Protein AF-A0A1H6QKU9-F1 (afdb_monomer_lite)

Sequence (161 aa):
MAYQPSNARPMSATHRQKQLHPQHQPAANQDTSDQTISHQRSPEVSFHLLPFLWQSIKALQWRRPSWSSLVITVLVLGVLASAQAVIYVTHLSRTHYIGLQKAQQQRDAYQVEWGQLLLEQSAWASPARVEQVAAQQLGMQVPQIKEIRMLPLEQAADPAP

InterPro domains:
  IPR011922 Cell division protein FtsL [MF_00910] (68-151)
  IPR011922 Cell division protein FtsL [PF04999] (69-150)
  IPR011922 Cell division protein FtsL [PTHR37479] (69-150)
  IPR011922 Cell division protein FtsL [TIGR02209] (69-148)

Radius of gyration: 56.82 Å; chains: 1; bounding box: 72×62×167 Å

pLDDT: mean 73.39, std 17.64, range [41.22, 98.31]

Structure (mmCIF, N/CA/C/O backbone):
data_AF-A0A1H6QKU9-F1
#
_entry.id   AF-A0A1H6QKU9-F1
#
loop_
_atom_site.group_PDB
_atom_site.id
_atom_site.type_symbol
_atom_site.label_atom_id
_atom_site.label_alt_id
_atom_site.label_comp_id
_atom_site.label_asym_id
_atom_site.label_entity_id
_atom_site.label_seq_id
_atom_site.pdbx_PDB_ins_code
_atom_site.Cartn_x
_atom_site.Cartn_y
_atom_site.Cartn_z
_atom_site.occupancy
_atom_site.B_iso_or_equiv
_atom_site.auth_seq_id
_atom_site.auth_comp_id
_atom_site.auth_asym_id
_atom_site.auth_atom_id
_atom_site.pdbx_PDB_model_num
ATOM 1 N N . MET A 1 1 ? -17.377 31.603 -24.927 1.00 51.97 1 MET A N 1
ATOM 2 C CA . MET A 1 1 ? -15.901 31.636 -25.006 1.00 51.97 1 MET A CA 1
ATOM 3 C C . MET A 1 1 ? -15.497 30.696 -26.124 1.00 51.97 1 MET A C 1
ATOM 5 O O . MET A 1 1 ? -15.733 29.502 -26.016 1.00 51.97 1 MET A O 1
ATOM 9 N N . ALA A 1 2 ? -15.091 31.273 -27.254 1.00 49.72 2 ALA A N 1
ATOM 10 C CA . ALA A 1 2 ? -14.966 30.591 -28.534 1.00 49.72 2 ALA A CA 1
ATOM 11 C C . ALA A 1 2 ? -13.570 29.980 -28.712 1.00 49.72 2 ALA A C 1
ATOM 13 O O . ALA A 1 2 ? -12.557 30.603 -28.409 1.00 49.72 2 ALA A O 1
ATOM 14 N N . TYR A 1 3 ? -13.565 28.749 -29.209 1.00 49.91 3 TYR A N 1
ATOM 15 C CA . TYR A 1 3 ? -12.410 27.976 -29.639 1.00 49.91 3 TYR A CA 1
ATOM 16 C C . TYR A 1 3 ? -11.932 28.515 -30.999 1.00 49.91 3 TYR A C 1
ATOM 18 O O . TYR A 1 3 ? -12.716 28.553 -31.945 1.00 49.91 3 TYR A O 1
ATOM 26 N N . GLN A 1 4 ? -10.671 28.944 -31.103 1.00 64.62 4 GLN A N 1
ATOM 27 C CA . GLN A 1 4 ? -10.070 29.453 -32.341 1.00 64.62 4 GLN A CA 1
ATOM 28 C C . GLN A 1 4 ? -8.952 28.499 -32.801 1.00 64.62 4 GLN A C 1
ATOM 30 O O . GLN A 1 4 ? -7.882 28.491 -32.195 1.00 64.62 4 GLN A O 1
ATOM 35 N N . PRO A 1 5 ? -9.147 27.701 -33.864 1.00 54.09 5 PRO A N 1
ATOM 36 C CA . PRO A 1 5 ? -8.049 27.016 -34.535 1.00 54.09 5 PRO A CA 1
ATOM 37 C C . PRO A 1 5 ? -7.490 27.912 -35.653 1.00 54.09 5 PRO A C 1
ATOM 39 O O . PRO A 1 5 ? -8.174 28.202 -36.635 1.00 54.09 5 PRO A O 1
ATOM 42 N N . SER A 1 6 ? -6.248 28.380 -35.505 1.00 56.84 6 SER A N 1
ATOM 43 C CA . SER A 1 6 ? -5.533 29.122 -36.554 1.00 56.84 6 SER A CA 1
ATOM 44 C C . SER A 1 6 ? -4.784 28.142 -37.455 1.00 56.84 6 SER A C 1
ATOM 46 O O . SER A 1 6 ? -3.608 27.838 -37.260 1.00 56.84 6 SER A O 1
ATOM 48 N N . ASN A 1 7 ? -5.514 27.613 -38.434 1.00 51.19 7 ASN A N 1
ATOM 49 C CA . ASN A 1 7 ? -5.011 26.702 -39.453 1.00 51.19 7 ASN A CA 1
ATOM 50 C C . ASN A 1 7 ? -4.758 27.514 -40.731 1.00 51.19 7 ASN A C 1
ATOM 52 O O . ASN A 1 7 ? -5.629 27.595 -41.596 1.00 51.19 7 ASN A O 1
ATOM 56 N N . ALA A 1 8 ? -3.588 28.138 -40.865 1.00 52.75 8 ALA A N 1
ATOM 57 C CA . ALA A 1 8 ? -3.204 28.797 -42.113 1.00 52.75 8 ALA A CA 1
ATOM 58 C C . ALA A 1 8 ? -2.544 27.783 -43.066 1.00 52.75 8 ALA A C 1
ATOM 60 O O . ALA A 1 8 ? -1.466 27.253 -42.801 1.00 52.75 8 ALA A O 1
ATOM 61 N N . ARG A 1 9 ? -3.243 27.491 -44.168 1.00 53.28 9 ARG A N 1
ATOM 62 C CA . ARG A 1 9 ? -2.795 26.684 -45.317 1.00 53.28 9 ARG A CA 1
ATOM 63 C C . ARG A 1 9 ? -1.969 27.528 -46.319 1.00 53.28 9 ARG A C 1
ATOM 65 O O . ARG A 1 9 ? -2.009 28.753 -46.247 1.00 53.28 9 ARG A O 1
ATOM 72 N N . PRO A 1 10 ? -1.230 26.882 -47.246 1.00 51.50 10 PRO A N 1
ATOM 73 C CA . PRO A 1 10 ? -0.086 27.453 -47.963 1.00 51.50 10 PRO A CA 1
ATOM 74 C C . PRO A 1 10 ? -0.475 28.288 -49.192 1.00 51.50 10 PRO A C 1
ATOM 76 O O . PRO A 1 10 ? -1.443 27.978 -49.884 1.00 51.50 10 PRO A O 1
ATOM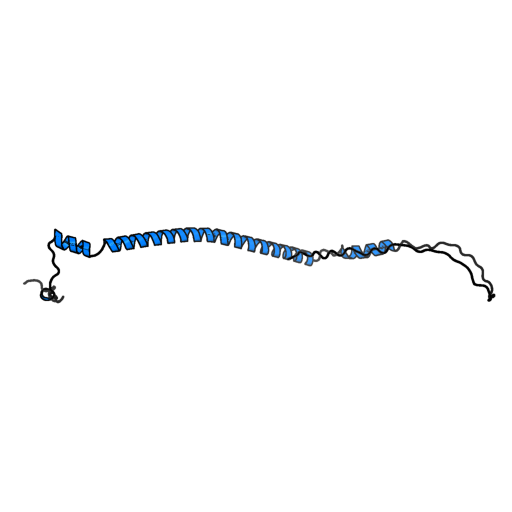 79 N N . MET A 1 11 ? 0.334 29.301 -49.516 1.00 46.81 11 MET A N 1
ATOM 80 C CA . MET A 1 11 ? 0.226 30.031 -50.782 1.00 46.81 11 MET A CA 1
ATOM 81 C C . MET A 1 11 ? 0.996 29.303 -51.884 1.00 46.81 11 MET A C 1
ATOM 83 O O . MET A 1 11 ? 2.221 29.353 -51.969 1.00 46.81 11 MET A O 1
ATOM 87 N N . SER A 1 12 ? 0.241 28.624 -52.740 1.00 54.06 12 SER A N 1
ATOM 88 C CA . SER A 1 12 ? 0.670 28.153 -54.052 1.00 54.06 12 SER A CA 1
ATOM 89 C C . SER A 1 12 ? 0.544 29.309 -55.048 1.00 54.06 12 SER A C 1
ATOM 91 O O . SER A 1 12 ? -0.566 29.699 -55.398 1.00 54.06 12 SER A O 1
ATOM 93 N N . ALA A 1 13 ? 1.664 29.860 -55.516 1.00 57.88 13 ALA A N 1
ATOM 94 C CA . ALA A 1 13 ? 1.689 30.751 -56.673 1.00 57.88 13 ALA A CA 1
ATOM 95 C C . ALA A 1 13 ? 2.240 29.973 -57.871 1.00 57.88 13 ALA A C 1
ATOM 97 O O . ALA A 1 13 ? 3.444 29.802 -58.051 1.00 57.88 13 ALA A O 1
ATOM 98 N N . THR A 1 14 ? 1.313 29.453 -58.665 1.00 59.72 14 THR A N 1
ATOM 99 C CA . THR A 1 14 ? 1.560 28.829 -59.958 1.00 59.72 14 THR A CA 1
ATOM 100 C C . THR A 1 14 ? 1.395 29.882 -61.055 1.00 59.72 14 THR A C 1
ATOM 102 O O . THR A 1 14 ? 0.435 30.644 -61.059 1.00 59.72 14 THR A O 1
ATOM 105 N N . HIS A 1 15 ? 2.270 29.782 -62.054 1.00 44.25 15 HIS A N 1
ATOM 106 C CA . HIS A 1 15 ? 1.993 30.011 -63.473 1.00 44.25 15 HIS A CA 1
ATOM 107 C C . HIS A 1 15 ? 2.274 31.381 -64.115 1.00 44.25 15 HIS A C 1
ATOM 109 O O . HIS A 1 15 ? 1.656 32.397 -63.824 1.00 44.25 15 HIS A O 1
ATOM 115 N N . ARG A 1 16 ? 3.005 31.248 -65.233 1.00 48.09 16 ARG A N 1
ATOM 116 C CA . ARG A 1 16 ? 2.733 31.857 -66.550 1.00 48.09 16 ARG A CA 1
ATOM 117 C C . ARG A 1 16 ? 3.612 33.036 -66.960 1.00 48.09 16 ARG A C 1
ATOM 119 O O . ARG A 1 16 ? 3.169 34.152 -67.184 1.00 48.09 16 ARG A O 1
ATOM 126 N N . GLN A 1 17 ? 4.847 32.661 -67.268 1.00 48.53 17 GLN A N 1
ATOM 127 C CA . GLN A 1 17 ? 5.502 32.969 -68.538 1.00 48.53 17 GLN A CA 1
ATOM 128 C C . GLN A 1 17 ? 4.480 33.186 -69.679 1.00 48.53 17 GLN A C 1
ATOM 130 O O . GLN A 1 17 ? 3.752 32.266 -70.063 1.00 48.53 17 GLN A O 1
ATOM 135 N N . LYS A 1 18 ? 4.432 34.403 -70.225 1.00 55.38 18 LYS A N 1
ATOM 136 C CA . LYS A 1 18 ? 3.841 34.687 -71.532 1.00 55.38 18 LYS A CA 1
ATOM 137 C C . LYS A 1 18 ? 4.900 35.419 -72.347 1.00 55.38 18 LYS A C 1
ATOM 139 O O . LYS A 1 18 ? 5.214 36.577 -72.110 1.00 55.38 18 LYS A O 1
ATOM 144 N N . GLN A 1 19 ? 5.506 34.642 -73.231 1.00 55.84 19 GLN A N 1
ATOM 145 C CA . GLN A 1 19 ? 6.340 35.081 -74.337 1.00 55.84 19 GLN A CA 1
ATOM 146 C C . GLN A 1 19 ? 5.577 36.094 -75.204 1.00 55.84 19 GLN A C 1
ATOM 148 O O . GLN A 1 19 ? 4.361 35.956 -75.327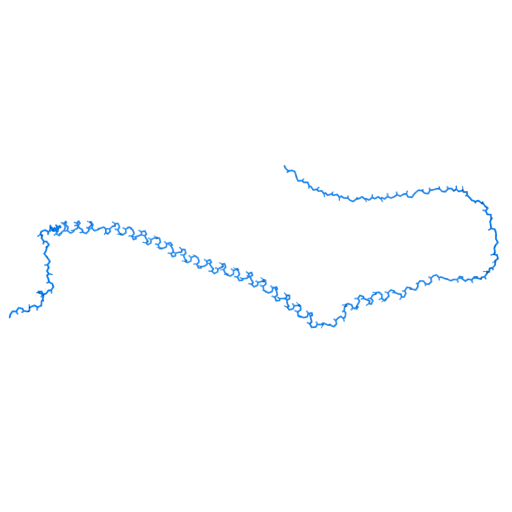 1.00 55.84 19 GLN A O 1
ATOM 153 N N . LEU A 1 20 ? 6.297 37.034 -75.830 1.00 48.28 20 LEU A N 1
ATOM 154 C CA . LEU A 1 20 ?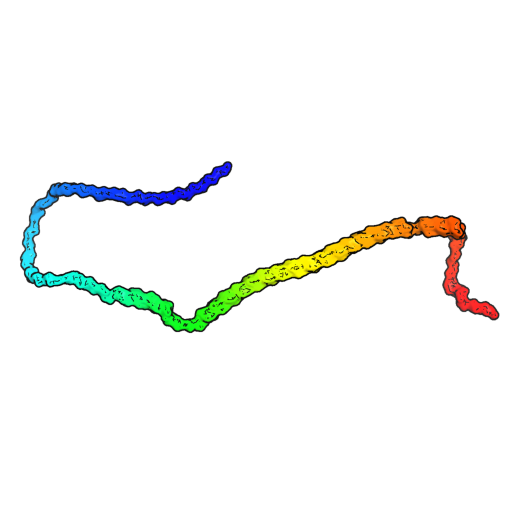 6.251 37.345 -77.273 1.00 48.28 20 LEU A CA 1
ATOM 155 C C . LEU A 1 20 ? 7.267 38.474 -77.586 1.00 48.28 20 LEU A C 1
ATOM 157 O O . LEU A 1 20 ? 7.123 39.602 -77.135 1.00 48.28 20 LEU A O 1
ATOM 161 N N . HIS A 1 21 ? 8.320 38.099 -78.321 1.00 44.84 21 HIS A N 1
ATOM 162 C CA . HIS A 1 21 ? 9.319 38.925 -79.037 1.00 44.84 21 HIS A CA 1
ATOM 163 C C . HIS A 1 21 ? 8.668 39.717 -80.218 1.00 44.84 21 HIS A C 1
ATOM 165 O O . HIS A 1 21 ? 7.474 39.479 -80.421 1.00 44.84 21 HIS A O 1
ATOM 171 N N . PRO A 1 22 ? 9.357 40.530 -81.083 1.00 52.50 22 PRO A N 1
ATOM 172 C CA . PRO A 1 22 ? 10.812 40.756 -81.294 1.00 52.50 22 PRO A CA 1
ATOM 173 C C . PRO A 1 22 ? 11.245 42.222 -81.660 1.00 52.50 22 PRO A C 1
ATOM 175 O O . PRO A 1 22 ? 10.432 43.136 -81.703 1.00 52.50 22 PRO A O 1
ATOM 178 N N . GLN A 1 23 ? 12.527 42.368 -82.047 1.00 42.62 23 GLN A N 1
ATOM 179 C CA . GLN A 1 23 ? 13.131 43.362 -82.968 1.00 42.62 23 GLN A CA 1
ATOM 180 C C . GLN A 1 23 ? 13.622 44.715 -82.416 1.00 42.62 23 GLN A C 1
ATOM 182 O O . GLN A 1 23 ? 12.869 45.678 -82.387 1.00 42.62 23 GLN A O 1
ATOM 187 N N . HIS A 1 24 ? 14.938 44.824 -82.173 1.00 47.09 24 HIS A N 1
ATOM 188 C CA . HIS A 1 24 ? 15.810 45.834 -82.809 1.00 47.09 24 HIS A CA 1
ATOM 189 C C . HIS A 1 24 ? 17.278 45.656 -82.391 1.00 47.09 24 HIS A C 1
ATOM 191 O O . HIS A 1 24 ? 17.675 46.063 -81.304 1.00 47.09 24 HIS A O 1
ATOM 197 N N . GLN A 1 25 ? 18.099 45.103 -83.288 1.00 59.78 25 GLN A N 1
ATOM 198 C CA . GLN A 1 25 ? 19.530 45.418 -83.327 1.00 59.78 25 GLN A CA 1
ATOM 199 C C . GLN A 1 25 ? 20.120 45.111 -84.705 1.00 59.78 25 GLN A C 1
ATOM 201 O O . GLN A 1 25 ? 20.082 43.965 -85.154 1.00 59.78 25 GLN A O 1
ATOM 206 N N . PRO A 1 26 ? 20.667 46.134 -85.378 1.00 51.91 26 PRO A N 1
ATOM 207 C CA . PRO A 1 26 ? 21.793 45.914 -86.274 1.00 51.91 26 PRO A CA 1
ATOM 208 C C . PRO A 1 26 ? 22.923 46.941 -86.069 1.00 51.91 26 PRO A C 1
ATOM 210 O O . PRO A 1 26 ? 22.713 48.015 -85.512 1.00 51.91 26 PRO A O 1
ATOM 213 N N . ALA A 1 27 ? 24.084 46.588 -86.628 1.00 44.25 27 ALA A N 1
ATOM 214 C CA . ALA A 1 27 ? 25.366 47.303 -86.709 1.00 44.25 27 ALA A CA 1
ATOM 215 C C . ALA A 1 27 ? 26.338 47.025 -85.539 1.00 44.25 27 ALA A C 1
ATOM 217 O O . ALA A 1 27 ? 25.991 47.204 -84.381 1.00 44.25 27 ALA A O 1
ATOM 218 N N . ALA A 1 28 ? 27.559 46.533 -85.780 1.00 47.12 28 ALA A N 1
ATOM 219 C CA . ALA A 1 28 ? 28.560 47.286 -86.546 1.00 47.12 28 ALA A CA 1
ATOM 220 C C . ALA A 1 28 ? 30.014 46.944 -86.189 1.00 47.12 28 ALA A C 1
ATOM 222 O O . ALA A 1 28 ? 30.773 47.890 -86.036 1.00 47.12 28 ALA A O 1
ATOM 223 N N . ASN A 1 29 ? 30.442 45.679 -86.040 1.00 59.81 29 ASN A N 1
ATOM 224 C CA . ASN A 1 29 ? 31.856 45.396 -85.733 1.00 59.81 29 ASN A CA 1
ATOM 225 C C . ASN A 1 29 ? 32.289 44.019 -86.252 1.00 59.81 29 ASN A C 1
ATOM 227 O O . ASN A 1 29 ? 32.164 43.006 -85.565 1.00 59.81 29 ASN A O 1
ATOM 231 N N . GLN A 1 30 ? 32.775 44.000 -87.488 1.00 54.41 30 GLN A N 1
ATOM 232 C CA . GLN A 1 30 ? 33.503 42.882 -88.072 1.00 54.41 30 GLN A CA 1
ATOM 233 C C . GLN A 1 30 ? 34.938 42.814 -87.521 1.00 54.41 30 GLN A C 1
ATOM 235 O O . GLN A 1 30 ? 35.507 43.828 -87.127 1.00 54.41 30 GLN A O 1
ATOM 240 N N . ASP A 1 31 ? 35.512 41.624 -87.686 1.00 41.22 31 ASP A N 1
ATOM 241 C CA . ASP A 1 31 ? 36.933 41.349 -87.916 1.00 41.22 31 ASP A CA 1
ATOM 242 C C . ASP A 1 31 ? 37.803 40.964 -86.707 1.00 41.22 31 ASP A C 1
ATOM 244 O O . ASP A 1 31 ? 38.284 41.788 -85.933 1.00 41.22 31 ASP A O 1
ATOM 248 N N . THR A 1 32 ? 38.041 39.659 -86.571 1.00 61.50 32 THR A N 1
ATOM 249 C CA . THR A 1 32 ? 39.397 39.101 -86.447 1.00 61.50 32 THR A CA 1
ATOM 250 C C . THR A 1 32 ? 39.326 37.592 -86.675 1.00 61.50 32 THR A C 1
ATOM 252 O O . THR A 1 32 ? 38.949 36.814 -85.805 1.00 61.50 32 THR A O 1
ATOM 255 N N . SER A 1 33 ? 39.612 37.235 -87.922 1.00 54.28 33 SER A N 1
ATOM 256 C CA . SER A 1 33 ? 40.487 36.140 -88.348 1.00 54.28 33 SER A CA 1
ATOM 257 C C . SER A 1 33 ? 40.444 34.803 -87.597 1.00 54.28 33 SER A C 1
ATOM 259 O O . SER A 1 33 ? 40.925 34.671 -86.477 1.00 54.28 33 SER A O 1
ATOM 261 N N . ASP A 1 34 ? 39.986 33.790 -88.336 1.00 44.69 34 ASP A N 1
ATOM 262 C CA . ASP A 1 34 ? 40.636 32.487 -88.505 1.00 44.69 34 ASP A CA 1
ATOM 263 C C . ASP A 1 34 ? 41.323 31.848 -87.289 1.00 44.69 34 ASP A C 1
ATOM 265 O O . ASP A 1 34 ? 42.475 32.138 -86.974 1.00 44.69 34 ASP A O 1
ATOM 269 N N . GLN A 1 35 ? 40.697 30.791 -86.766 1.00 57.72 35 GLN A N 1
ATOM 270 C CA . GLN A 1 35 ? 41.306 29.463 -86.888 1.00 57.72 35 GLN A CA 1
ATOM 271 C C . GLN A 1 35 ? 40.285 28.348 -86.634 1.00 57.72 35 GLN A C 1
ATOM 273 O O . GLN A 1 35 ? 39.861 28.059 -85.518 1.00 57.72 35 GLN A O 1
ATOM 278 N N . 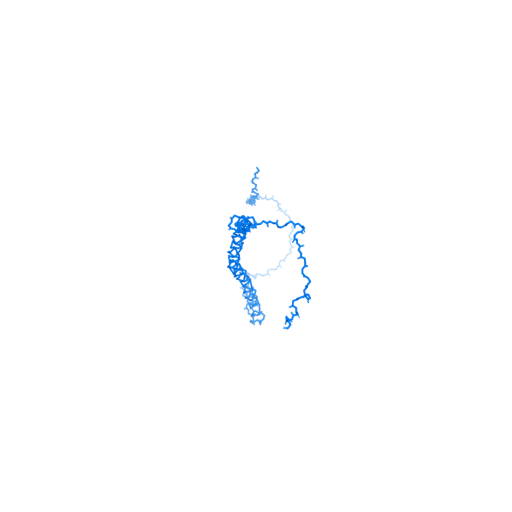THR A 1 36 ? 39.933 27.689 -87.736 1.00 55.12 36 THR A N 1
ATOM 279 C CA . THR A 1 36 ? 39.682 26.246 -87.839 1.00 55.12 36 THR A CA 1
ATOM 280 C C . THR A 1 36 ? 40.512 25.459 -86.812 1.00 55.12 36 THR A C 1
ATOM 282 O O . THR A 1 36 ? 41.716 25.668 -86.714 1.00 55.12 36 THR A O 1
ATOM 285 N N . ILE A 1 37 ? 39.947 24.531 -86.041 1.00 53.66 37 ILE A N 1
ATOM 286 C CA . ILE A 1 37 ? 39.777 23.134 -86.458 1.00 53.66 37 ILE A CA 1
ATOM 287 C C . ILE A 1 37 ? 38.699 22.476 -85.586 1.00 53.66 37 ILE A C 1
ATOM 289 O O . ILE A 1 37 ? 38.709 22.529 -84.359 1.00 53.66 37 ILE A O 1
ATOM 293 N N . SER A 1 38 ? 37.786 21.808 -86.279 1.00 57.03 38 SER A N 1
ATOM 294 C CA . SER A 1 38 ? 36.839 20.817 -85.788 1.00 57.03 38 SER A CA 1
ATOM 295 C C . SER A 1 38 ? 37.414 19.860 -84.736 1.00 57.03 38 SER A C 1
ATOM 297 O O . SER A 1 38 ? 38.302 19.066 -85.043 1.00 57.03 38 SER A O 1
ATOM 299 N N . HIS A 1 39 ? 36.789 19.801 -83.561 1.00 51.91 39 HIS A N 1
ATOM 300 C CA . HIS A 1 39 ? 36.670 18.536 -82.842 1.00 51.91 39 HIS A CA 1
ATOM 301 C C . HIS A 1 39 ? 35.315 18.425 -82.141 1.00 51.91 39 HIS A C 1
ATOM 303 O O . HIS A 1 39 ? 35.121 18.728 -80.970 1.00 51.91 39 HIS A O 1
ATOM 309 N N . GLN A 1 40 ? 34.367 17.932 -82.928 1.00 55.84 40 GLN A N 1
ATOM 310 C CA . GLN A 1 40 ? 33.286 17.076 -82.477 1.00 55.84 40 GLN A CA 1
ATOM 311 C C . GLN A 1 40 ? 33.844 15.991 -81.531 1.00 55.84 40 GLN A C 1
ATOM 313 O O . GLN A 1 40 ? 34.516 15.065 -81.991 1.00 55.84 40 GLN A O 1
ATOM 318 N N . ARG A 1 41 ? 33.556 16.066 -80.228 1.00 49.47 41 ARG A N 1
ATOM 319 C CA . ARG A 1 41 ? 33.143 14.896 -79.436 1.00 49.47 41 ARG A CA 1
ATOM 320 C C . ARG A 1 41 ? 32.493 15.305 -78.118 1.00 49.47 41 ARG A C 1
ATOM 322 O O . ARG A 1 41 ? 32.823 16.315 -77.517 1.00 49.47 41 ARG A O 1
ATOM 329 N N . SER A 1 42 ? 31.524 14.475 -77.779 1.00 55.84 42 SER A N 1
ATOM 330 C CA . SER A 1 42 ? 30.596 14.427 -76.660 1.00 55.84 42 SER A CA 1
ATOM 331 C C . SER A 1 42 ? 31.054 15.011 -75.314 1.00 55.84 42 SER A C 1
ATOM 333 O O . SER A 1 42 ? 32.218 14.887 -74.936 1.00 55.84 42 SER A O 1
ATOM 335 N N . PRO A 1 43 ? 30.104 15.529 -74.508 1.00 51.06 43 PRO A N 1
ATOM 336 C CA . PRO A 1 43 ? 30.283 15.638 -73.071 1.00 51.06 43 PRO A CA 1
ATOM 337 C C . PRO A 1 43 ? 30.297 14.221 -72.484 1.00 51.06 43 PRO A C 1
ATOM 339 O O . PRO A 1 43 ? 29.259 13.662 -72.135 1.00 51.06 43 PRO A O 1
ATOM 342 N N . GLU A 1 44 ? 31.480 13.621 -72.387 1.00 58.78 44 GLU A N 1
ATOM 343 C CA . GLU A 1 44 ? 31.714 12.457 -71.533 1.00 58.78 44 GLU A CA 1
ATOM 344 C C . GLU A 1 44 ? 31.639 12.948 -70.081 1.00 58.78 44 GLU A C 1
ATOM 346 O O . GLU A 1 44 ? 32.646 13.191 -69.414 1.00 58.78 44 GLU A O 1
ATOM 351 N N . VAL A 1 45 ? 30.422 13.183 -69.587 1.00 63.41 45 VAL A N 1
ATOM 352 C CA . VAL A 1 45 ? 30.209 13.363 -68.154 1.00 63.41 45 VAL A CA 1
ATOM 353 C C . VAL A 1 45 ? 30.471 11.995 -67.547 1.00 63.41 45 VAL A C 1
ATOM 355 O O . VAL A 1 45 ? 29.601 11.126 -67.544 1.00 63.41 45 VAL A O 1
ATOM 358 N N . SER A 1 46 ? 31.709 11.780 -67.110 1.00 61.88 46 SER A N 1
ATOM 359 C CA . SER A 1 46 ? 32.166 10.554 -66.472 1.00 61.88 46 SER A CA 1
ATOM 360 C C . SER A 1 46 ? 31.309 10.269 -65.239 1.00 61.88 46 SER A C 1
ATOM 362 O O . SER A 1 46 ? 31.625 10.672 -64.119 1.00 61.88 46 SER A O 1
ATOM 364 N N . PHE A 1 47 ? 30.230 9.510 -65.436 1.00 58.66 47 PHE A N 1
ATOM 365 C CA . PHE A 1 47 ? 29.330 8.958 -64.417 1.00 58.66 47 PHE A CA 1
ATOM 366 C C . PHE A 1 47 ? 30.023 7.843 -63.601 1.00 58.66 47 PHE A C 1
ATOM 368 O O . PHE A 1 47 ? 29.398 6.911 -63.111 1.00 58.66 47 PHE A O 1
ATOM 375 N N . HIS A 1 48 ? 31.346 7.940 -63.450 1.00 60.66 48 HIS A N 1
ATOM 376 C CA . HIS A 1 48 ? 32.202 7.075 -62.644 1.00 60.66 48 HIS A CA 1
ATOM 377 C C . HIS A 1 48 ? 32.456 7.641 -61.241 1.00 60.66 48 HIS A C 1
ATOM 379 O O . HIS A 1 48 ? 33.123 6.994 -60.439 1.00 60.66 48 HIS A O 1
ATOM 385 N N . LEU A 1 49 ? 31.908 8.818 -60.914 1.00 58.03 49 LEU A N 1
ATOM 386 C CA . LEU A 1 49 ? 32.052 9.431 -59.587 1.00 58.03 49 LEU A CA 1
ATOM 387 C C . LEU A 1 49 ? 30.925 9.063 -58.602 1.00 58.03 49 LEU A C 1
ATOM 389 O O . LEU A 1 49 ? 31.051 9.316 -57.405 1.00 58.03 49 LEU A O 1
ATOM 393 N N . LEU A 1 50 ? 29.855 8.396 -59.052 1.00 65.31 50 LEU A N 1
ATOM 394 C CA . LEU A 1 50 ? 28.786 7.930 -58.159 1.00 65.31 50 LEU A CA 1
ATOM 395 C C . LEU A 1 50 ? 29.159 6.790 -57.180 1.00 65.31 50 LEU A C 1
ATOM 397 O O . LEU A 1 50 ? 28.612 6.795 -56.074 1.00 65.31 50 LEU A O 1
ATOM 401 N N . PRO A 1 51 ? 30.081 5.841 -57.457 1.00 60.69 51 PRO A N 1
ATOM 402 C CA . PRO A 1 51 ? 30.407 4.801 -56.481 1.00 60.69 51 PRO A CA 1
ATOM 403 C C . PRO A 1 51 ? 31.248 5.312 -55.301 1.00 60.69 51 PRO A C 1
ATOM 405 O O . PRO A 1 51 ? 31.366 4.603 -54.302 1.00 60.69 51 PRO A O 1
ATOM 408 N N . PHE A 1 52 ? 31.826 6.518 -55.373 1.00 61.44 52 PHE A N 1
ATOM 409 C CA . PHE A 1 52 ? 32.635 7.080 -54.286 1.00 61.44 52 PHE A CA 1
ATOM 410 C C . PHE A 1 52 ? 31.769 7.720 -53.189 1.00 61.44 52 PHE A C 1
ATOM 412 O O . PHE A 1 52 ? 32.034 7.536 -52.003 1.00 61.44 52 PHE A O 1
ATOM 419 N N . LEU A 1 53 ? 30.656 8.363 -53.559 1.00 62.69 53 LEU A N 1
ATOM 420 C CA . LEU A 1 53 ? 29.716 8.940 -52.588 1.00 62.69 53 LEU A CA 1
ATOM 421 C C . LEU A 1 53 ? 28.998 7.867 -51.750 1.00 62.69 53 LEU A C 1
ATOM 423 O O . LEU A 1 53 ? 28.717 8.088 -50.573 1.00 62.69 53 LEU A O 1
ATOM 427 N N . TRP A 1 54 ? 28.783 6.668 -52.306 1.00 63.34 54 TRP A N 1
ATOM 428 C CA . TRP A 1 54 ? 28.245 5.531 -51.548 1.00 63.34 54 TRP A CA 1
ATOM 429 C C . TRP A 1 54 ? 29.255 4.955 -50.542 1.00 63.34 54 TRP A C 1
ATOM 431 O O . TRP A 1 54 ? 28.873 4.372 -49.525 1.00 63.34 54 TRP A O 1
ATOM 441 N N . GLN A 1 55 ? 30.559 5.108 -50.795 1.00 63.78 55 GLN A N 1
ATOM 442 C CA . GLN A 1 55 ? 31.597 4.588 -49.901 1.00 63.78 55 GLN A CA 1
ATOM 443 C C . GLN A 1 55 ? 31.737 5.407 -48.612 1.00 63.78 55 GLN A C 1
ATOM 445 O O . GLN A 1 55 ? 31.974 4.813 -47.559 1.00 63.78 55 GLN A O 1
ATOM 450 N N . SER A 1 56 ? 31.462 6.713 -48.641 1.00 58.81 56 SER A N 1
ATOM 451 C CA . SER A 1 56 ? 31.445 7.556 -47.434 1.00 58.81 56 SER A CA 1
ATOM 452 C C . SER A 1 56 ? 30.323 7.189 -46.453 1.00 58.81 56 SER A C 1
ATOM 454 O O . SER A 1 56 ? 30.503 7.307 -45.245 1.00 58.81 56 SER A O 1
ATOM 456 N N . ILE A 1 57 ? 29.189 6.670 -46.941 1.00 64.56 57 ILE A N 1
ATOM 457 C CA . ILE A 1 57 ? 28.077 6.215 -46.083 1.00 64.56 57 ILE A CA 1
ATOM 458 C C . ILE A 1 57 ? 28.431 4.878 -45.411 1.00 64.56 57 ILE A C 1
ATOM 460 O O . ILE A 1 57 ? 28.132 4.658 -44.237 1.00 64.56 57 ILE A O 1
ATOM 464 N N . LYS A 1 58 ? 29.161 4.001 -46.114 1.00 57.91 58 LYS A N 1
ATOM 465 C CA . LYS A 1 58 ? 29.616 2.715 -45.560 1.00 57.91 58 LYS A CA 1
ATOM 466 C C . LYS A 1 58 ? 30.749 2.863 -44.537 1.00 57.91 58 LYS A C 1
ATOM 468 O O . LYS A 1 58 ? 30.909 1.981 -43.695 1.00 57.91 58 LYS A O 1
ATOM 473 N N . ALA A 1 59 ? 31.495 3.968 -44.551 1.00 56.34 59 ALA A N 1
ATOM 474 C CA . ALA A 1 59 ? 32.528 4.247 -43.549 1.00 56.34 59 ALA A CA 1
ATOM 475 C C . ALA A 1 59 ? 31.956 4.438 -42.129 1.00 56.34 59 ALA A C 1
ATOM 477 O O . ALA A 1 59 ? 32.675 4.262 -41.148 1.00 56.34 59 ALA A O 1
ATOM 478 N N . LEU A 1 60 ? 30.652 4.711 -42.000 1.00 63.69 60 LEU A N 1
ATOM 479 C CA . LEU A 1 60 ? 29.974 4.737 -40.704 1.00 63.69 60 LEU A CA 1
ATOM 480 C C . LEU A 1 60 ? 29.463 3.353 -40.260 1.00 63.69 60 LEU A C 1
ATOM 482 O O . LEU A 1 60 ? 29.190 3.155 -39.078 1.00 63.69 60 LEU A O 1
ATOM 486 N N . GLN A 1 61 ? 29.378 2.378 -41.171 1.00 64.38 61 GLN A N 1
ATOM 487 C CA . GLN A 1 61 ? 28.762 1.073 -40.899 1.00 64.38 61 GLN A CA 1
ATOM 488 C C . GLN A 1 61 ? 29.773 -0.060 -40.621 1.00 64.38 61 GLN A C 1
ATOM 490 O O . GLN A 1 61 ? 29.368 -1.170 -40.299 1.00 64.38 61 GLN A O 1
ATOM 495 N N . TRP A 1 62 ? 31.085 0.200 -40.711 1.00 60.56 62 TRP A N 1
ATOM 496 C CA . TRP A 1 62 ? 32.158 -0.737 -40.322 1.00 60.56 62 TRP A CA 1
ATOM 497 C C . TRP A 1 62 ? 32.983 -0.202 -39.143 1.00 60.56 62 TRP A C 1
ATOM 499 O O . TRP A 1 62 ? 34.201 -0.375 -39.063 1.00 60.56 62 TRP A O 1
ATOM 509 N N . ARG A 1 63 ? 32.316 0.429 -38.168 1.00 60.06 63 ARG A N 1
ATOM 510 C CA . ARG A 1 63 ? 32.891 0.554 -36.828 1.00 60.06 63 ARG A CA 1
ATOM 511 C C . ARG A 1 63 ? 32.932 -0.860 -36.255 1.00 60.06 63 ARG A C 1
ATOM 513 O O . ARG A 1 63 ? 31.892 -1.389 -35.874 1.00 60.06 63 ARG A O 1
ATOM 520 N N . ARG A 1 64 ? 34.121 -1.485 -36.231 1.00 64.00 64 ARG A N 1
ATOM 521 C CA . ARG A 1 64 ? 34.425 -2.631 -35.349 1.00 64.00 64 ARG A CA 1
ATOM 522 C C . ARG A 1 64 ? 33.642 -2.410 -34.054 1.00 64.00 64 ARG A C 1
ATOM 524 O O . ARG A 1 64 ? 33.768 -1.291 -33.551 1.00 64.00 64 ARG A O 1
ATOM 531 N N . PRO A 1 65 ? 32.819 -3.360 -33.566 1.00 63.12 65 PRO A N 1
ATOM 532 C CA . PRO A 1 65 ? 31.998 -3.138 -32.383 1.00 63.12 65 PRO A CA 1
ATOM 533 C C . PRO A 1 65 ? 32.929 -2.692 -31.265 1.00 63.12 65 PRO A C 1
ATOM 535 O O . PRO A 1 65 ? 33.683 -3.487 -30.706 1.00 63.12 65 PRO A O 1
ATOM 538 N N . SER A 1 66 ? 32.973 -1.381 -31.024 1.00 69.50 66 SER A N 1
ATOM 539 C CA . SER A 1 66 ? 33.825 -0.852 -29.984 1.00 69.50 66 SER A CA 1
ATOM 540 C C . SER A 1 66 ? 33.162 -1.311 -28.704 1.00 69.50 66 SER A C 1
ATOM 542 O O . SER A 1 66 ? 31.932 -1.299 -28.596 1.00 69.50 66 SER A O 1
ATOM 544 N N . TRP A 1 67 ? 33.965 -1.748 -27.745 1.00 79.38 67 TRP A N 1
ATOM 545 C CA . TRP A 1 67 ? 33.520 -2.148 -26.412 1.00 79.38 67 TRP A CA 1
ATOM 546 C C . TRP A 1 67 ? 32.470 -1.179 -25.826 1.00 79.38 67 TRP A C 1
ATOM 548 O O . TRP A 1 67 ? 31.541 -1.579 -25.131 1.00 79.38 67 TRP A O 1
ATOM 558 N N . SER A 1 68 ? 32.557 0.100 -26.202 1.00 84.00 68 SER A N 1
ATOM 559 C CA . SER A 1 68 ? 31.592 1.160 -25.906 1.00 84.00 68 SER A CA 1
ATOM 560 C C . SER A 1 68 ? 30.137 0.820 -26.271 1.00 84.00 68 SER A C 1
ATOM 562 O O . SER A 1 68 ? 29.237 1.152 -25.510 1.00 84.00 68 SER A O 1
ATOM 564 N N . SER A 1 69 ? 29.879 0.155 -27.402 1.00 87.06 69 SER A N 1
ATOM 565 C CA . SER A 1 69 ? 28.518 -0.220 -27.830 1.00 87.06 69 SER A CA 1
ATOM 566 C C . SER A 1 69 ? 27.853 -1.228 -26.885 1.00 87.06 69 SER A C 1
ATOM 568 O O . SER A 1 69 ? 26.671 -1.085 -26.563 1.00 87.06 69 SER A O 1
ATOM 570 N N . LEU A 1 70 ? 28.622 -2.190 -26.366 1.00 91.75 70 LEU A N 1
ATOM 571 C CA . LEU A 1 70 ? 28.149 -3.139 -25.357 1.00 91.75 70 LEU A CA 1
ATOM 572 C C . LEU A 1 70 ? 27.860 -2.431 -24.032 1.00 91.75 70 LEU A C 1
ATOM 574 O O . LEU A 1 70 ? 26.799 -2.641 -23.452 1.00 91.75 70 LEU A O 1
ATOM 578 N N . VAL A 1 71 ? 28.755 -1.539 -23.594 1.00 94.62 71 VAL A N 1
ATOM 579 C CA . VAL A 1 71 ? 28.575 -0.766 -22.352 1.00 94.62 71 VAL A CA 1
ATOM 580 C C . VAL A 1 71 ? 27.307 0.084 -22.405 1.00 94.62 71 VAL A C 1
ATOM 582 O O . VAL A 1 71 ? 26.522 0.065 -21.461 1.00 94.62 71 VAL A O 1
ATOM 585 N N . ILE A 1 72 ? 27.068 0.788 -23.515 1.00 94.00 72 ILE A N 1
ATOM 586 C CA . ILE A 1 72 ? 25.861 1.609 -23.685 1.00 94.00 72 ILE A CA 1
ATOM 587 C C . ILE A 1 72 ? 24.605 0.733 -23.665 1.00 94.00 72 ILE A C 1
ATOM 589 O O . ILE A 1 72 ? 23.630 1.081 -23.005 1.00 94.00 72 ILE A O 1
ATOM 593 N N . THR A 1 73 ? 24.632 -0.420 -24.336 1.00 94.75 73 THR A N 1
ATOM 594 C CA . THR A 1 73 ? 23.490 -1.346 -24.355 1.00 94.75 73 THR A CA 1
ATOM 595 C C . THR A 1 73 ? 23.160 -1.853 -22.950 1.00 94.75 73 THR A C 1
ATOM 597 O O . THR A 1 73 ? 22.004 -1.808 -22.534 1.00 94.75 73 THR A O 1
ATOM 600 N N . VAL A 1 74 ? 24.172 -2.274 -22.185 1.00 96.50 74 VAL A N 1
ATOM 601 C CA . VAL A 1 74 ? 23.998 -2.711 -20.791 1.00 96.50 74 VAL A CA 1
ATOM 602 C C . VAL A 1 74 ? 23.474 -1.574 -19.918 1.00 96.50 74 VAL A C 1
ATOM 604 O O . VAL A 1 74 ? 22.575 -1.799 -19.112 1.00 96.50 74 VAL A O 1
ATOM 607 N N . LEU A 1 75 ? 23.982 -0.353 -20.096 1.00 97.44 75 LEU A N 1
ATOM 608 C CA . LEU A 1 75 ? 23.521 0.808 -19.338 1.00 97.44 75 LEU A CA 1
ATOM 609 C C . LEU A 1 75 ? 22.040 1.107 -19.609 1.00 97.44 75 LEU A C 1
ATOM 611 O O . LEU A 1 75 ? 21.279 1.307 -18.666 1.00 97.44 75 LEU A O 1
ATOM 615 N N . VAL A 1 76 ? 21.616 1.084 -20.877 1.00 97.38 76 VAL A N 1
ATOM 616 C CA . VAL A 1 76 ? 20.208 1.284 -21.256 1.00 97.38 76 VAL A CA 1
ATOM 617 C C . VAL A 1 76 ? 19.323 0.206 -20.634 1.00 97.38 76 VAL A C 1
ATOM 619 O O . VAL A 1 76 ? 18.305 0.530 -20.024 1.00 97.38 76 VAL A O 1
ATOM 622 N N . LEU A 1 77 ? 19.727 -1.064 -20.723 1.00 98.19 77 LEU A N 1
ATOM 623 C CA . LEU A 1 77 ? 18.992 -2.160 -20.090 1.00 98.19 77 LEU A CA 1
ATOM 624 C C . LEU A 1 77 ? 18.931 -2.003 -18.566 1.00 98.19 77 LEU A C 1
ATOM 626 O O . LEU A 1 77 ? 17.873 -2.219 -17.980 1.00 98.19 77 LEU A O 1
ATOM 630 N N . GLY A 1 78 ? 20.021 -1.572 -17.930 1.00 98.31 78 GLY A N 1
ATOM 631 C CA . GLY A 1 78 ? 20.069 -1.301 -16.495 1.00 98.31 78 GLY A CA 1
ATOM 632 C C . GLY A 1 78 ? 19.109 -0.187 -16.071 1.00 98.31 78 GLY A C 1
ATOM 633 O O . GLY A 1 78 ? 18.397 -0.333 -15.079 1.00 98.31 78 GLY A O 1
ATOM 634 N N . VAL A 1 79 ? 19.026 0.900 -16.843 1.00 98.00 79 VAL A N 1
ATOM 635 C CA . VAL A 1 79 ? 18.084 2.001 -16.579 1.00 98.00 79 VAL A CA 1
ATOM 636 C C . VAL A 1 79 ? 16.635 1.544 -16.751 1.00 98.00 79 VAL A C 1
ATOM 638 O O . VAL A 1 79 ? 15.803 1.842 -15.896 1.00 98.00 79 VAL A O 1
ATOM 641 N N . LEU A 1 80 ? 16.327 0.784 -17.806 1.00 98.31 80 LEU A N 1
ATOM 642 C CA . LEU A 1 80 ? 14.982 0.237 -18.023 1.00 98.31 80 LEU A CA 1
ATOM 643 C C . LEU A 1 80 ? 14.576 -0.734 -16.908 1.00 98.31 80 LEU A C 1
ATOM 645 O O . LEU A 1 80 ? 13.463 -0.647 -16.389 1.00 98.31 80 LEU A O 1
ATOM 649 N N . ALA A 1 81 ? 15.489 -1.616 -16.498 1.00 98.06 81 ALA A N 1
ATOM 650 C CA . ALA A 1 81 ? 15.268 -2.526 -15.381 1.00 98.06 81 ALA A CA 1
ATOM 651 C C . ALA A 1 81 ? 15.030 -1.760 -14.073 1.00 98.06 81 ALA A C 1
ATOM 653 O O . ALA A 1 81 ? 14.107 -2.091 -13.333 1.00 98.06 81 ALA A O 1
ATOM 654 N N . SER A 1 82 ? 15.807 -0.703 -13.816 1.00 97.81 82 SER A N 1
ATOM 655 C CA . SER A 1 82 ? 15.619 0.173 -12.656 1.00 97.81 82 SER A CA 1
ATOM 656 C C . SER A 1 82 ? 14.248 0.855 -12.675 1.00 97.81 82 SER A C 1
ATOM 658 O O . SER A 1 82 ? 13.515 0.792 -11.689 1.00 97.81 82 SER A O 1
ATOM 660 N N . ALA A 1 83 ? 13.840 1.423 -13.814 1.00 96.94 83 ALA A N 1
ATOM 661 C CA . ALA A 1 83 ? 12.525 2.045 -13.959 1.00 96.94 83 ALA A CA 1
ATOM 662 C C . ALA A 1 83 ? 11.386 1.050 -13.672 1.00 96.94 83 ALA A C 1
ATOM 664 O O . ALA A 1 83 ? 10.466 1.355 -12.911 1.00 96.94 83 ALA A O 1
ATOM 665 N N . GLN A 1 84 ? 11.479 -0.167 -14.216 1.00 97.75 84 GLN A N 1
ATOM 666 C CA . GLN A 1 84 ? 10.493 -1.218 -13.972 1.00 97.75 84 GLN A CA 1
ATOM 667 C C . GLN A 1 84 ? 10.489 -1.679 -12.506 1.00 97.75 84 GLN A C 1
ATOM 669 O O . GLN A 1 84 ? 9.418 -1.883 -11.929 1.00 97.75 84 GLN A O 1
ATOM 674 N N . ALA A 1 85 ? 11.668 -1.814 -11.894 1.00 96.88 85 ALA A N 1
ATOM 675 C CA . ALA A 1 85 ? 11.818 -2.203 -10.496 1.00 96.88 85 ALA A CA 1
ATOM 676 C C . ALA A 1 85 ? 11.180 -1.176 -9.553 1.00 96.88 85 ALA A C 1
ATOM 678 O O . ALA A 1 85 ? 10.458 -1.566 -8.638 1.00 96.88 85 ALA A O 1
ATOM 679 N N . VAL A 1 86 ? 11.372 0.123 -9.801 1.00 96.44 86 VAL A N 1
ATOM 680 C CA . VAL A 1 86 ? 10.744 1.193 -9.008 1.00 96.44 86 VAL A CA 1
ATOM 681 C C . VAL A 1 86 ? 9.218 1.079 -9.051 1.00 96.44 86 VAL A C 1
ATOM 683 O O . VAL A 1 86 ? 8.576 1.063 -8.000 1.00 96.44 86 VAL A O 1
ATOM 686 N N . ILE A 1 87 ? 8.636 0.917 -10.245 1.00 95.94 87 ILE A N 1
ATOM 687 C CA . ILE A 1 87 ? 7.182 0.748 -10.419 1.00 95.94 87 ILE A CA 1
ATOM 688 C C . ILE A 1 87 ? 6.687 -0.496 -9.669 1.00 95.94 87 ILE A C 1
ATOM 690 O O . ILE A 1 87 ? 5.678 -0.445 -8.960 1.00 95.94 87 ILE A O 1
ATOM 694 N N . TYR A 1 88 ? 7.414 -1.608 -9.792 1.00 96.38 88 TYR A N 1
ATOM 695 C CA . TYR A 1 88 ? 7.073 -2.865 -9.131 1.00 96.38 88 TYR A CA 1
ATOM 696 C C . TYR A 1 88 ? 7.105 -2.742 -7.602 1.00 96.38 88 TYR A C 1
ATOM 698 O O . TYR A 1 88 ? 6.156 -3.150 -6.929 1.00 96.38 88 TYR A O 1
ATOM 706 N N . VAL A 1 89 ? 8.150 -2.120 -7.049 1.00 95.50 89 VAL A N 1
ATOM 707 C CA . VAL A 1 89 ? 8.286 -1.879 -5.605 1.00 95.50 89 VAL A CA 1
ATOM 708 C C . VAL A 1 89 ? 7.156 -0.990 -5.091 1.00 95.50 89 VAL A C 1
ATOM 710 O O . VAL A 1 89 ? 6.579 -1.292 -4.048 1.00 95.50 89 VAL A O 1
ATOM 713 N N . THR A 1 90 ? 6.780 0.066 -5.819 1.00 93.88 90 THR A N 1
ATOM 714 C CA . THR A 1 90 ? 5.634 0.907 -5.436 1.00 93.88 90 THR A CA 1
ATOM 715 C C . THR A 1 90 ? 4.328 0.106 -5.400 1.00 93.88 90 THR A C 1
ATOM 717 O O . THR A 1 90 ? 3.554 0.230 -4.447 1.00 93.88 90 THR A O 1
ATOM 720 N N . HIS A 1 91 ? 4.087 -0.750 -6.396 1.00 94.00 91 HIS A N 1
ATOM 721 C CA . HIS A 1 91 ? 2.899 -1.605 -6.436 1.00 94.00 91 HIS A CA 1
ATOM 722 C C . HIS A 1 91 ? 2.858 -2.602 -5.264 1.00 94.00 91 HIS A C 1
ATOM 724 O O . HIS A 1 91 ? 1.827 -2.745 -4.595 1.00 94.00 91 HIS A O 1
ATOM 730 N N . LEU A 1 92 ? 3.988 -3.256 -4.971 1.00 91.56 92 LEU A N 1
ATOM 731 C CA . LEU A 1 92 ? 4.120 -4.149 -3.818 1.00 91.56 92 LEU A CA 1
ATOM 732 C C . LEU A 1 92 ? 3.890 -3.405 -2.504 1.00 91.56 92 LEU A C 1
ATOM 734 O O . LEU A 1 92 ? 3.120 -3.872 -1.668 1.00 91.56 92 LEU A O 1
ATOM 738 N N . SER A 1 93 ? 4.515 -2.237 -2.341 1.00 89.94 93 SER A N 1
ATOM 739 C CA . SER A 1 93 ? 4.380 -1.408 -1.143 1.00 89.94 93 SER A CA 1
ATOM 740 C C . SER A 1 93 ? 2.916 -1.078 -0.869 1.00 89.94 93 SER A C 1
ATOM 742 O O . SER A 1 93 ? 2.432 -1.334 0.233 1.00 89.94 93 SER A O 1
ATOM 744 N N . ARG A 1 94 ? 2.171 -0.629 -1.889 1.00 92.06 94 ARG A N 1
ATOM 745 C CA . ARG A 1 94 ? 0.734 -0.362 -1.753 1.00 92.06 94 ARG A CA 1
ATOM 746 C C . ARG A 1 94 ? -0.042 -1.618 -1.343 1.00 92.06 94 ARG A C 1
ATOM 748 O O . ARG A 1 94 ? -0.889 -1.539 -0.461 1.00 92.06 94 ARG A O 1
ATOM 755 N N . THR A 1 95 ? 0.258 -2.769 -1.938 1.00 91.38 95 THR A N 1
ATOM 756 C CA . THR A 1 95 ? -0.451 -4.026 -1.646 1.00 91.38 95 THR A CA 1
ATOM 757 C C . THR A 1 95 ? -0.198 -4.513 -0.216 1.00 91.38 95 THR A C 1
ATOM 759 O O . THR A 1 95 ? -1.144 -4.816 0.513 1.00 91.38 95 THR A O 1
ATOM 762 N N . HIS A 1 96 ? 1.064 -4.540 0.220 1.00 88.81 96 HIS A N 1
ATOM 763 C CA . HIS A 1 96 ? 1.426 -4.919 1.587 1.00 88.81 96 HIS A CA 1
ATOM 764 C C . HIS A 1 96 ? 0.855 -3.941 2.620 1.00 88.81 96 HIS A C 1
ATOM 766 O O . HIS A 1 96 ? 0.359 -4.370 3.663 1.00 88.81 96 HIS A O 1
ATOM 772 N N . TYR A 1 97 ? 0.863 -2.642 2.307 1.00 91.12 97 TYR A N 1
ATOM 773 C CA . TYR A 1 97 ? 0.317 -1.614 3.186 1.00 91.12 97 TYR A CA 1
ATOM 774 C C . TYR A 1 97 ? -1.197 -1.753 3.372 1.00 91.12 97 TYR A C 1
ATOM 776 O O . TYR A 1 97 ? -1.672 -1.654 4.497 1.00 91.12 97 TYR A O 1
ATOM 784 N N . ILE A 1 98 ? -1.954 -2.070 2.314 1.00 93.44 98 ILE A N 1
ATOM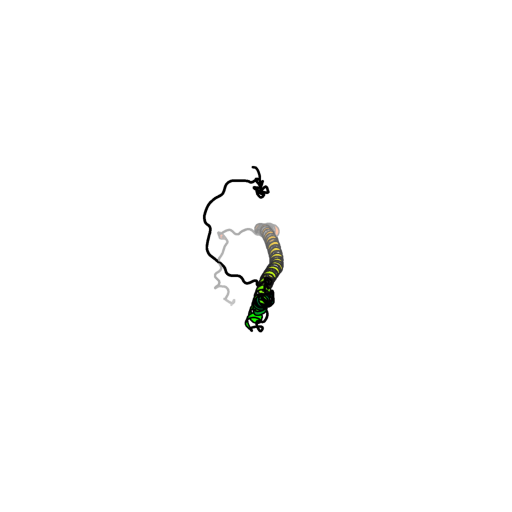 785 C CA . ILE A 1 98 ? -3.406 -2.310 2.416 1.00 93.44 98 ILE A CA 1
ATOM 786 C C . ILE A 1 98 ? -3.710 -3.470 3.372 1.00 93.44 98 ILE A C 1
ATOM 788 O O . ILE A 1 98 ? -4.629 -3.371 4.186 1.00 93.44 98 ILE A O 1
ATOM 792 N N . GLY A 1 99 ? -2.938 -4.560 3.302 1.00 91.12 99 GLY A N 1
ATOM 793 C CA . GLY A 1 99 ? -3.104 -5.698 4.209 1.00 91.12 99 GLY A CA 1
ATOM 794 C C . GLY A 1 99 ? -2.894 -5.307 5.673 1.00 91.12 99 GLY A C 1
ATOM 795 O O . GLY A 1 99 ? -3.739 -5.606 6.520 1.00 91.12 99 GLY A O 1
ATOM 796 N N . LEU A 1 100 ? -1.809 -4.578 5.952 1.00 94.19 100 LEU A N 1
ATOM 797 C CA . LEU A 1 100 ? -1.516 -4.054 7.287 1.00 94.19 100 LEU A CA 1
ATOM 798 C C . LEU A 1 100 ? -2.620 -3.107 7.773 1.00 94.19 100 LEU A C 1
ATOM 800 O O . LEU A 1 100 ? -3.143 -3.275 8.872 1.00 94.19 100 LEU A O 1
ATOM 804 N N . GLN A 1 101 ? -3.008 -2.150 6.931 1.00 93.38 101 GLN A N 1
ATOM 805 C CA . GLN A 1 101 ? -4.014 -1.144 7.246 1.00 93.38 101 GLN A CA 1
ATOM 806 C C . GLN A 1 101 ? -5.371 -1.787 7.556 1.00 93.38 101 GLN A C 1
ATOM 808 O O . GLN A 1 101 ? -6.040 -1.368 8.495 1.00 93.38 101 GLN A O 1
ATOM 813 N N . LYS A 1 102 ? -5.755 -2.851 6.840 1.00 93.94 102 LYS A N 1
ATOM 814 C CA . LYS A 1 102 ? -6.992 -3.596 7.114 1.00 93.94 102 LYS A CA 1
ATOM 815 C C . LYS A 1 102 ? -6.969 -4.277 8.484 1.00 93.94 102 LYS A C 1
ATOM 817 O O . LYS A 1 102 ? -7.946 -4.190 9.222 1.00 93.94 102 LYS A O 1
ATOM 822 N N . ALA A 1 103 ? -5.869 -4.942 8.835 1.00 93.88 103 ALA A N 1
ATOM 823 C CA . ALA A 1 103 ? -5.729 -5.570 10.150 1.00 93.88 103 ALA A CA 1
ATOM 824 C C . ALA A 1 103 ? -5.737 -4.526 11.281 1.00 93.88 103 ALA A C 1
ATOM 826 O O . ALA A 1 103 ? -6.309 -4.755 12.346 1.00 93.88 103 ALA A O 1
ATOM 827 N N . GLN A 1 104 ? -5.137 -3.362 11.033 1.00 95.62 104 GLN A N 1
ATOM 828 C CA . GLN A 1 104 ? -5.118 -2.251 11.977 1.00 95.62 104 GLN A CA 1
ATOM 829 C C . GLN A 1 104 ? -6.518 -1.658 12.175 1.00 95.62 104 GLN A C 1
ATOM 831 O O . GLN A 1 104 ? -6.965 -1.548 13.308 1.00 95.62 104 GLN A O 1
ATOM 836 N N . GLN A 1 105 ? -7.265 -1.436 11.090 1.00 96.00 105 GLN A N 1
ATOM 837 C CA . GLN A 1 105 ? -8.663 -0.998 11.149 1.00 96.00 105 GLN A CA 1
ATOM 838 C C . GLN A 1 105 ? -9.557 -1.964 11.933 1.00 96.00 105 GLN A C 1
ATOM 840 O O . GLN A 1 105 ? -10.417 -1.523 12.688 1.00 96.00 105 GLN A O 1
ATOM 845 N N . GLN A 1 106 ? -9.359 -3.278 11.782 1.00 95.88 106 GLN A N 1
ATOM 846 C CA . GLN A 1 106 ? -10.105 -4.267 12.566 1.00 95.88 106 GLN A CA 1
ATOM 847 C C . GLN A 1 106 ? -9.783 -4.169 14.058 1.00 95.88 106 GLN A C 1
ATOM 849 O O . GLN A 1 106 ? -10.691 -4.197 14.882 1.00 95.88 106 GLN A O 1
ATOM 854 N N . ARG A 1 107 ? -8.500 -4.021 14.412 1.00 96.25 107 ARG A N 1
ATOM 855 C CA . ARG A 1 107 ? -8.098 -3.797 15.807 1.00 96.25 107 ARG A CA 1
ATOM 856 C C . ARG A 1 107 ? -8.712 -2.524 16.374 1.00 96.25 107 ARG A C 1
ATOM 858 O O . ARG A 1 107 ? -9.221 -2.564 17.487 1.00 96.25 107 ARG A O 1
ATOM 865 N N . ASP A 1 108 ? -8.684 -1.434 15.617 1.00 96.75 108 ASP A N 1
ATOM 866 C CA . ASP A 1 108 ? -9.241 -0.155 16.053 1.00 96.75 108 ASP A CA 1
ATOM 867 C C . ASP A 1 108 ? -10.757 -0.262 16.271 1.00 96.75 108 ASP A C 1
ATOM 869 O O . ASP A 1 108 ? -11.264 0.229 17.278 1.00 96.75 108 ASP A O 1
ATOM 873 N N . ALA A 1 109 ? -11.473 -0.973 15.392 1.00 96.38 109 ALA A N 1
ATOM 874 C CA . ALA A 1 109 ? -12.901 -1.243 15.560 1.00 96.38 109 ALA A CA 1
ATOM 875 C C . ALA A 1 109 ? -13.192 -2.002 16.866 1.00 96.38 109 ALA A C 1
ATOM 877 O O . ALA A 1 109 ? -14.012 -1.551 17.665 1.00 96.38 109 ALA A O 1
ATOM 878 N N . TYR A 1 110 ? -12.458 -3.086 17.144 1.00 96.88 110 TYR A N 1
ATOM 879 C CA . TYR A 1 110 ? -12.609 -3.817 18.407 1.00 96.88 110 TYR A CA 1
ATOM 880 C C . TYR A 1 110 ? -12.230 -2.977 19.630 1.00 96.88 110 TYR A C 1
ATOM 882 O O . TYR A 1 110 ? -12.853 -3.108 20.679 1.00 96.88 110 TYR A O 1
ATOM 890 N N . GLN A 1 111 ? -11.229 -2.101 19.520 1.00 96.00 111 GLN A N 1
ATOM 891 C CA . GLN A 1 111 ? -10.833 -1.211 20.613 1.00 96.00 111 GLN A CA 1
ATOM 892 C C . GLN A 1 111 ? -11.948 -0.212 20.954 1.00 96.00 111 GLN A C 1
ATOM 894 O O . GLN A 1 111 ? -12.165 0.090 22.129 1.00 96.00 111 GLN A O 1
ATOM 899 N N . VAL A 1 112 ? -12.662 0.283 19.938 1.00 96.69 112 VAL A N 1
ATOM 900 C CA . VAL A 1 112 ? -13.829 1.156 20.115 1.00 96.69 112 VAL A CA 1
ATOM 901 C C . VAL A 1 112 ? -14.970 0.399 20.788 1.00 96.69 112 VAL A C 1
ATOM 903 O O . VAL A 1 112 ? -15.498 0.888 21.785 1.00 96.69 112 VAL A O 1
ATOM 906 N N . GLU A 1 113 ? -15.317 -0.793 20.297 1.00 95.94 113 GLU A N 1
ATOM 907 C CA . GLU A 1 113 ? -16.363 -1.636 20.898 1.00 95.94 113 GLU A CA 1
ATOM 908 C C . GLU A 1 113 ? -16.034 -1.986 22.353 1.00 95.94 113 GLU A C 1
ATOM 910 O O . GLU A 1 113 ? -16.867 -1.825 23.242 1.00 95.94 113 GLU A O 1
ATOM 915 N N . TRP A 1 114 ? -14.791 -2.382 22.628 1.00 94.81 114 TRP A N 1
ATOM 916 C CA . TRP A 1 114 ? -14.327 -2.650 23.985 1.00 94.81 114 TRP A CA 1
ATOM 917 C C . TRP A 1 114 ? -14.429 -1.416 24.886 1.00 94.81 114 TRP A C 1
ATOM 919 O O . TRP A 1 114 ? -14.862 -1.515 26.032 1.00 94.81 114 TRP A O 1
ATOM 929 N N . GLY A 1 115 ? -14.064 -0.241 24.370 1.00 95.12 115 GLY A N 1
ATOM 930 C CA . GLY A 1 115 ? -14.217 1.020 25.089 1.00 95.12 115 GLY A CA 1
ATOM 931 C C . GLY A 1 115 ? -15.677 1.324 25.427 1.00 95.12 115 GLY A C 1
ATOM 932 O O . GLY A 1 115 ? -15.969 1.709 26.558 1.00 95.12 115 GLY A O 1
ATOM 933 N N . GLN A 1 116 ? -16.598 1.100 24.486 1.00 95.69 116 GLN A N 1
ATOM 934 C CA . GLN A 1 116 ? -18.038 1.248 24.726 1.00 95.69 116 GLN A CA 1
ATOM 935 C C . GLN A 1 116 ? -18.524 0.284 25.810 1.00 95.69 116 GLN A C 1
ATOM 937 O O . GLN A 1 116 ? -19.141 0.725 26.776 1.00 95.69 116 GLN A O 1
ATOM 942 N N . LEU A 1 117 ? -18.156 -0.996 25.720 1.00 94.31 117 LEU A N 1
ATOM 943 C CA . LEU A 1 117 ? -18.502 -2.000 26.729 1.00 94.31 117 LEU A CA 1
ATOM 944 C C . LEU A 1 117 ? -17.931 -1.663 28.111 1.00 94.31 117 LEU A C 1
ATOM 946 O O . LEU A 1 117 ? -18.583 -1.905 29.123 1.00 94.31 117 LEU A O 1
ATOM 950 N N . LEU A 1 118 ? -16.731 -1.085 28.186 1.00 91.31 118 LEU A N 1
ATOM 951 C CA . LEU A 1 118 ? -16.134 -0.680 29.457 1.00 91.31 118 LEU A CA 1
ATOM 952 C C . LEU A 1 118 ? -16.847 0.540 30.056 1.00 91.31 118 LEU A C 1
ATOM 954 O O . LEU A 1 118 ? -17.017 0.629 31.274 1.00 91.31 118 LEU A O 1
ATOM 958 N N . LEU A 1 119 ? -17.296 1.474 29.217 1.00 92.06 119 LEU A N 1
ATOM 959 C CA . LEU A 1 119 ? -18.121 2.604 29.649 1.00 92.06 119 LEU A CA 1
ATOM 960 C C . LEU A 1 119 ? -19.488 2.124 30.146 1.00 92.06 119 LEU A C 1
ATOM 962 O O . LEU A 1 119 ? -19.930 2.549 31.212 1.00 92.06 119 LEU A O 1
ATOM 966 N N . GLU A 1 120 ? -20.111 1.179 29.442 1.00 91.00 120 GLU A N 1
ATOM 967 C CA . GLU A 1 120 ? -21.313 0.494 29.919 1.00 91.00 120 GLU A CA 1
ATOM 968 C C . GLU A 1 120 ? -21.040 -0.202 31.257 1.00 91.00 120 GLU A C 1
ATOM 970 O O . GLU A 1 120 ? -21.734 0.043 32.238 1.00 91.00 120 GLU A O 1
ATOM 975 N N . GLN A 1 121 ? -19.977 -0.996 31.370 1.00 86.69 121 GLN A N 1
ATOM 976 C CA . GLN A 1 121 ? -19.678 -1.712 32.606 1.00 86.69 121 GLN A CA 1
ATOM 977 C C . GLN A 1 121 ? -19.362 -0.772 33.772 1.00 86.69 121 GLN A C 1
ATOM 979 O O . GLN A 1 121 ? -19.843 -1.016 34.871 1.00 86.69 121 GLN A O 1
ATOM 984 N N . SER A 1 122 ? -18.611 0.310 33.566 1.00 80.25 122 SER A N 1
ATOM 985 C CA . SER A 1 122 ? -18.331 1.296 34.621 1.00 80.25 122 SER A CA 1
ATOM 986 C C . SER A 1 122 ? -19.581 2.066 35.055 1.00 80.25 122 SER A C 1
ATOM 988 O O . SER A 1 122 ? -19.728 2.362 36.241 1.00 80.25 122 SER A O 1
ATOM 990 N N . ALA A 1 123 ? -20.530 2.305 34.145 1.00 79.75 123 ALA A N 1
ATOM 991 C CA . ALA A 1 123 ? -21.833 2.860 34.495 1.00 79.75 123 ALA A CA 1
ATOM 992 C C . ALA A 1 123 ? -22.686 1.871 35.317 1.00 79.75 123 ALA A C 1
ATOM 994 O O . ALA A 1 123 ? -23.405 2.286 36.228 1.00 79.75 123 ALA A O 1
ATOM 995 N N . TRP A 1 124 ? -22.587 0.563 35.049 1.00 66.38 124 TRP A N 1
ATOM 996 C CA . TRP A 1 124 ? -23.360 -0.480 35.748 1.00 66.38 124 TRP A CA 1
ATOM 997 C C . TRP A 1 124 ? -22.684 -0.992 37.031 1.00 66.38 124 TRP A C 1
ATOM 999 O O . TRP A 1 124 ? -23.366 -1.480 37.934 1.00 66.38 124 TRP A O 1
ATOM 1009 N N . ALA A 1 125 ? -21.363 -0.849 37.130 1.00 65.00 125 ALA A N 1
ATOM 1010 C CA . ALA A 1 125 ? -20.535 -1.122 38.304 1.00 65.00 125 ALA A CA 1
ATOM 1011 C C . ALA A 1 125 ? -20.450 0.086 39.252 1.00 65.00 125 ALA A C 1
ATOM 1013 O O . ALA A 1 125 ? -19.564 0.143 40.104 1.00 65.00 125 ALA A O 1
ATOM 1014 N N . SER A 1 126 ? -21.368 1.050 39.112 1.00 63.94 126 SER A N 1
ATOM 1015 C CA . SER A 1 126 ? -21.519 2.153 40.054 1.00 63.94 126 SER A CA 1
ATOM 1016 C C . SER A 1 126 ? -21.540 1.608 41.495 1.00 63.94 126 SER A C 1
ATOM 1018 O O . SER A 1 126 ? -22.369 0.736 41.796 1.00 63.94 126 SER A O 1
ATOM 1020 N N . PRO A 1 127 ? -20.675 2.117 42.399 1.00 63.75 127 PRO A N 1
ATOM 1021 C CA . PRO A 1 127 ? -20.643 1.744 43.817 1.00 63.75 127 PRO A CA 1
ATOM 1022 C C . PRO A 1 127 ? -22.022 1.787 44.483 1.00 63.75 127 PRO A C 1
ATOM 1024 O O . PRO A 1 127 ? -22.283 1.023 45.407 1.00 63.75 127 PRO A O 1
ATOM 1027 N N . ALA A 1 128 ? -22.938 2.598 43.940 1.00 66.25 128 ALA A N 1
ATOM 1028 C CA . ALA A 1 128 ? -24.321 2.712 44.377 1.00 66.25 128 ALA A CA 1
ATOM 1029 C C . ALA A 1 128 ? -25.086 1.379 44.364 1.00 66.25 128 ALA A C 1
ATOM 1031 O O . ALA A 1 128 ? -25.950 1.168 45.213 1.00 66.25 128 ALA A O 1
ATOM 1032 N N . ARG A 1 129 ? -24.790 0.457 43.434 1.00 70.06 129 ARG A N 1
ATOM 1033 C CA . ARG A 1 129 ? -25.470 -0.850 43.406 1.00 70.06 129 ARG A CA 1
ATOM 1034 C C . ARG A 1 129 ? -24.972 -1.765 44.519 1.00 70.06 129 ARG A C 1
ATOM 1036 O O . ARG A 1 129 ? -25.771 -2.464 45.135 1.00 70.06 129 ARG A O 1
ATOM 1043 N N . VAL A 1 130 ? -23.667 -1.747 44.784 1.00 72.19 130 VAL A N 1
ATOM 1044 C CA . VAL A 1 130 ? -23.065 -2.515 45.881 1.00 72.19 130 VAL A CA 1
ATOM 1045 C C . VAL A 1 130 ? -23.511 -1.943 47.228 1.00 72.19 130 VAL A C 1
ATOM 1047 O O . VAL A 1 130 ? -23.918 -2.712 48.092 1.00 72.19 130 VAL A O 1
ATOM 1050 N N . GLU A 1 131 ? -23.546 -0.616 47.380 1.00 71.50 131 GLU A N 1
ATOM 1051 C CA . GLU A 1 131 ? -24.101 0.060 48.562 1.00 71.50 131 GLU A CA 1
ATOM 1052 C C . GLU A 1 131 ? -25.584 -0.247 48.765 1.00 71.50 131 GLU A C 1
ATOM 1054 O O . GLU A 1 131 ? -25.981 -0.573 49.878 1.00 71.50 131 GLU A O 1
ATOM 1059 N N . GLN A 1 132 ? -26.411 -0.205 47.713 1.00 75.19 132 GLN A N 1
ATOM 1060 C CA . GLN A 1 132 ? -27.828 -0.557 47.833 1.00 75.19 132 GLN A CA 1
ATOM 1061 C C . GLN A 1 132 ? -28.022 -2.005 48.273 1.00 75.19 132 GLN A C 1
ATOM 1063 O O . GLN A 1 132 ? -28.839 -2.261 49.152 1.00 75.19 132 GLN A O 1
ATOM 1068 N N . VAL A 1 133 ? -27.284 -2.954 47.693 1.00 79.25 133 VAL A N 1
ATOM 1069 C CA . VAL A 1 133 ? -27.386 -4.366 48.084 1.00 79.25 133 VAL A CA 1
ATOM 1070 C C . VAL A 1 133 ? -26.857 -4.579 49.507 1.00 79.25 133 VAL A C 1
ATOM 1072 O O . VAL A 1 133 ? -27.485 -5.306 50.272 1.00 79.25 133 VAL A O 1
ATOM 1075 N N . ALA A 1 134 ? -25.767 -3.918 49.905 1.00 79.56 134 ALA A N 1
ATOM 1076 C CA . ALA A 1 134 ? -25.244 -3.978 51.271 1.00 79.56 134 ALA A CA 1
ATOM 1077 C C . ALA A 1 134 ? -26.204 -3.344 52.294 1.00 79.56 134 ALA A C 1
ATOM 1079 O O . ALA A 1 134 ? -26.427 -3.903 53.367 1.00 79.56 134 ALA A O 1
ATOM 1080 N N . ALA A 1 135 ? -26.840 -2.227 51.952 1.00 81.44 135 ALA A N 1
ATOM 1081 C CA . ALA A 1 135 ? -27.839 -1.586 52.798 1.00 81.44 135 ALA A CA 1
ATOM 1082 C C . ALA A 1 135 ? -29.131 -2.413 52.893 1.00 81.44 135 ALA A C 1
ATOM 1084 O O . ALA A 1 135 ? -29.689 -2.554 53.977 1.00 81.44 135 ALA A O 1
ATOM 1085 N N . GLN A 1 136 ? -29.603 -2.993 51.782 1.00 81.12 136 GLN A N 1
ATOM 1086 C CA . GLN A 1 136 ? -30.876 -3.722 51.741 1.00 81.12 136 GLN A CA 1
ATOM 1087 C C . GLN A 1 136 ? -30.778 -5.169 52.233 1.00 81.12 136 GLN A C 1
ATOM 1089 O O . GLN A 1 136 ? -31.672 -5.618 52.943 1.00 81.12 136 GLN A O 1
ATOM 1094 N N . GLN A 1 137 ? -29.732 -5.914 51.857 1.00 82.69 137 GLN A N 1
ATOM 1095 C CA . GLN A 1 137 ? -29.598 -7.332 52.222 1.00 82.69 137 GLN A CA 1
ATOM 1096 C C . GLN A 1 137 ? -28.776 -7.556 53.492 1.00 82.69 137 GLN A C 1
ATOM 1098 O O . GLN A 1 137 ? -29.051 -8.497 54.229 1.00 82.69 137 GLN A O 1
ATOM 1103 N N . LEU A 1 138 ? -27.775 -6.709 53.753 1.00 82.38 138 LEU A N 1
ATOM 1104 C CA . LEU A 1 138 ? -26.897 -6.835 54.925 1.00 82.38 138 LEU A CA 1
ATOM 1105 C C . LEU A 1 138 ? -27.200 -5.794 56.015 1.00 82.38 138 LEU A C 1
ATOM 1107 O O . LEU A 1 138 ? -26.593 -5.849 57.081 1.00 82.38 138 LEU A O 1
ATOM 1111 N N . GLY A 1 139 ? -28.121 -4.852 55.773 1.00 82.19 139 GLY A N 1
ATOM 1112 C CA . GLY A 1 139 ? -28.469 -3.799 56.732 1.00 82.19 139 GLY A CA 1
ATOM 1113 C C . GLY A 1 139 ? -27.321 -2.830 57.037 1.00 82.19 139 GLY A C 1
ATOM 1114 O O . GLY A 1 139 ? -27.360 -2.142 58.058 1.00 82.19 139 GLY A O 1
ATOM 1115 N N . MET A 1 140 ? -26.278 -2.795 56.199 1.00 82.94 140 MET A N 1
ATOM 1116 C CA . MET A 1 140 ? -25.095 -1.970 56.443 1.00 82.94 140 MET A CA 1
ATOM 1117 C C . MET A 1 140 ? -25.416 -0.481 56.282 1.00 82.94 140 MET A C 1
ATOM 1119 O O . MET A 1 140 ? -26.053 -0.067 55.315 1.00 82.94 140 MET A O 1
ATOM 1123 N N . GLN A 1 141 ? -24.937 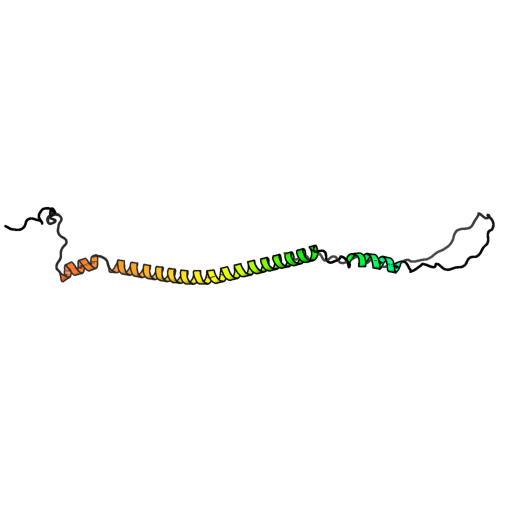0.329 57.226 1.00 79.38 141 GLN A N 1
ATOM 1124 C CA . GLN A 1 141 ? -25.053 1.788 57.225 1.00 79.38 141 GLN A CA 1
ATOM 1125 C C . GLN A 1 141 ? -23.654 2.404 57.256 1.00 79.38 141 GLN A C 1
ATOM 1127 O O . GLN A 1 141 ? -22.738 1.835 57.850 1.00 79.38 141 GLN A O 1
ATOM 1132 N N . VAL A 1 142 ? -23.483 3.564 56.618 1.00 79.94 142 VAL A N 1
ATOM 1133 C CA . VAL A 1 142 ? -22.199 4.277 56.625 1.00 79.94 142 VAL A CA 1
ATOM 1134 C C . VAL A 1 142 ? -21.930 4.792 58.048 1.00 79.94 142 VAL A C 1
ATOM 1136 O O . VAL A 1 142 ? -22.758 5.543 58.571 1.00 79.94 142 VAL A O 1
ATOM 1139 N N . PRO A 1 143 ? -20.810 4.404 58.690 1.00 78.50 143 PRO A N 1
ATOM 1140 C CA . PRO A 1 143 ? -20.511 4.806 60.060 1.00 78.50 143 PRO A CA 1
ATOM 1141 C C . PRO A 1 143 ? -20.243 6.310 60.144 1.00 78.50 143 PRO A C 1
ATOM 1143 O O . PRO A 1 143 ? -19.651 6.911 59.241 1.00 78.50 143 PRO A O 1
ATOM 1146 N N . GLN A 1 144 ? -20.663 6.936 61.242 1.00 80.56 144 GLN A N 1
ATOM 1147 C CA . GLN A 1 144 ? -20.420 8.366 61.446 1.00 80.56 144 GLN A CA 1
ATOM 1148 C C . GLN A 1 144 ? -18.949 8.608 61.814 1.00 80.56 144 GLN A C 1
ATOM 1150 O O . GLN A 1 144 ? -18.300 7.751 62.405 1.00 80.56 144 GLN A O 1
ATOM 1155 N N . ILE A 1 145 ? -18.421 9.811 61.544 1.00 76.56 145 ILE A N 1
ATOM 1156 C CA . ILE A 1 145 ? -17.011 10.183 61.816 1.00 76.56 145 ILE A CA 1
ATOM 1157 C C . ILE A 1 145 ? -16.579 9.850 63.262 1.00 76.56 145 ILE A C 1
ATOM 1159 O O . ILE A 1 145 ? -15.416 9.554 63.515 1.00 76.56 145 ILE A O 1
ATOM 1163 N N . LYS A 1 146 ? -17.523 9.849 64.211 1.00 77.81 146 LYS A N 1
ATOM 1164 C CA . LYS A 1 146 ? -17.299 9.545 65.633 1.00 77.81 146 LYS A CA 1
ATOM 1165 C C . LYS A 1 146 ? -17.070 8.056 65.943 1.00 77.81 146 LYS A C 1
ATOM 1167 O O . LYS A 1 146 ? -16.630 7.741 67.043 1.00 77.81 146 LYS A O 1
ATOM 1172 N N . GLU A 1 147 ? -17.373 7.156 65.014 1.00 75.50 147 GLU A N 1
ATOM 1173 C CA . GLU A 1 147 ? -17.301 5.696 65.188 1.00 75.50 147 GLU A CA 1
ATOM 1174 C C . GLU A 1 147 ? -16.040 5.086 64.554 1.00 75.50 147 GLU A C 1
ATOM 1176 O O . GLU A 1 147 ? -15.741 3.909 64.756 1.00 75.50 147 GLU A O 1
ATOM 1181 N N . ILE A 1 148 ? -15.263 5.887 63.819 1.00 79.19 148 ILE A N 1
ATOM 1182 C CA . ILE A 1 148 ? -14.024 5.452 63.172 1.00 79.19 148 ILE A CA 1
ATOM 1183 C C . ILE A 1 148 ? -12.903 5.423 64.218 1.00 79.19 148 ILE A C 1
ATOM 1185 O O . ILE A 1 148 ? -12.501 6.462 64.743 1.00 79.19 148 ILE A O 1
ATOM 1189 N N . ARG A 1 149 ? -12.368 4.232 64.517 1.00 78.88 149 ARG A N 1
ATOM 1190 C CA . ARG A 1 149 ? -11.236 4.049 65.439 1.00 78.88 149 ARG A CA 1
ATOM 1191 C C . ARG A 1 149 ? -10.010 3.550 64.673 1.00 78.88 149 ARG A C 1
ATOM 1193 O O . ARG A 1 149 ? -10.068 2.502 64.038 1.00 78.88 149 ARG A O 1
ATOM 1200 N N . MET A 1 150 ? -8.900 4.286 64.740 1.00 77.69 150 MET A N 1
ATOM 1201 C CA . MET A 1 150 ? -7.623 3.855 64.159 1.00 77.69 150 MET A CA 1
ATOM 1202 C C . MET A 1 150 ? -6.917 2.894 65.117 1.00 77.69 150 MET A C 1
ATOM 1204 O O . MET A 1 150 ? -6.724 3.228 66.285 1.00 77.69 150 MET A O 1
ATOM 1208 N N . LEU A 1 151 ? -6.545 1.710 64.630 1.00 82.06 151 LEU A N 1
ATOM 1209 C CA . LEU A 1 151 ? -5.755 0.738 65.384 1.00 82.06 151 LEU A CA 1
ATOM 1210 C C . LEU A 1 151 ? -4.268 0.917 65.036 1.00 82.06 151 LEU A C 1
ATOM 1212 O O . LEU A 1 151 ? -3.909 0.772 63.865 1.00 82.06 151 LEU A O 1
ATOM 1216 N N . PRO A 1 152 ? -3.398 1.230 66.010 1.00 80.81 152 PRO A N 1
ATOM 1217 C CA . PRO A 1 152 ? -1.954 1.178 65.818 1.00 80.81 152 PRO A CA 1
ATOM 1218 C C . PRO A 1 152 ? -1.508 -0.261 65.526 1.00 80.81 152 PRO A C 1
ATOM 1220 O O . PRO A 1 152 ? -1.894 -1.191 66.233 1.00 80.81 152 PRO A O 1
ATOM 1223 N N . LEU A 1 153 ? -0.668 -0.450 64.504 1.00 75.44 153 LEU A N 1
ATOM 1224 C CA . LEU A 1 153 ? -0.189 -1.770 64.058 1.00 75.44 153 LEU A CA 1
ATOM 1225 C C . LEU A 1 153 ? 0.747 -2.472 65.064 1.00 75.44 153 LEU A C 1
ATOM 1227 O O . LEU A 1 153 ? 1.190 -3.589 64.821 1.00 75.44 153 LEU A O 1
ATOM 1231 N N . GLU A 1 154 ? 1.024 -1.842 66.204 1.00 70.88 154 GLU A N 1
ATOM 1232 C CA . GLU A 1 154 ? 1.968 -2.327 67.213 1.00 70.88 154 GLU A CA 1
ATOM 1233 C C . GLU A 1 154 ? 1.337 -3.296 68.234 1.00 70.88 154 GLU A C 1
ATOM 1235 O O . GLU A 1 154 ? 2.051 -4.018 68.918 1.00 70.88 154 GLU A O 1
ATOM 1240 N N . GLN A 1 155 ? 0.002 -3.381 68.312 1.00 60.81 155 GLN A N 1
ATOM 1241 C CA . GLN A 1 155 ? -0.717 -4.231 69.284 1.00 60.81 155 GLN A CA 1
ATOM 1242 C C . GLN A 1 155 ? -1.085 -5.638 68.779 1.00 60.81 155 GLN A C 1
ATOM 1244 O O . GLN A 1 155 ? -1.765 -6.379 69.483 1.00 60.81 155 GLN A O 1
ATOM 1249 N N . ALA A 1 156 ? -0.645 -6.038 67.583 1.00 62.38 156 ALA A N 1
ATOM 1250 C CA . ALA A 1 156 ? -0.932 -7.370 67.035 1.00 62.38 156 ALA A CA 1
ATOM 1251 C C . ALA A 1 156 ? 0.102 -8.452 67.419 1.00 62.38 156 ALA A C 1
ATOM 1253 O O . ALA A 1 156 ? -0.048 -9.599 67.002 1.00 62.38 156 ALA A O 1
ATOM 1254 N N . ALA A 1 157 ? 1.150 -8.107 68.175 1.00 65.12 157 ALA A N 1
ATOM 1255 C CA . ALA A 1 157 ? 2.303 -8.981 68.416 1.00 65.12 157 ALA A CA 1
ATOM 1256 C C . ALA A 1 157 ? 2.576 -9.291 69.900 1.00 65.12 157 ALA A C 1
ATOM 1258 O O . ALA A 1 157 ? 3.726 -9.527 70.258 1.00 65.12 157 ALA A O 1
ATOM 1259 N N . ASP A 1 158 ? 1.548 -9.318 70.751 1.00 63.84 158 ASP A N 1
ATOM 1260 C CA . ASP A 1 158 ? 1.685 -9.816 72.127 1.00 63.84 158 ASP A CA 1
ATOM 1261 C C . ASP A 1 158 ? 0.923 -11.148 72.275 1.00 63.84 158 ASP A C 1
ATOM 1263 O O . ASP A 1 158 ? -0.313 -11.155 72.197 1.00 63.84 158 ASP A O 1
ATOM 1267 N N . PRO A 1 159 ? 1.610 -12.303 72.392 1.00 66.94 159 PRO A N 1
ATOM 1268 C CA . PRO A 1 159 ? 0.943 -13.561 72.674 1.00 66.94 159 PRO A CA 1
ATOM 1269 C C . PRO A 1 159 ? 0.466 -13.547 74.131 1.00 66.94 159 PRO A C 1
ATOM 1271 O O . PRO A 1 159 ? 1.235 -13.306 75.054 1.00 66.94 159 PRO A O 1
ATOM 1274 N N . ALA A 1 160 ? -0.832 -13.798 74.301 1.00 64.69 160 ALA A N 1
ATOM 1275 C CA . ALA A 1 160 ? -1.510 -13.984 75.581 1.00 64.69 160 ALA A CA 1
ATOM 1276 C C . ALA A 1 160 ? -0.723 -14.924 76.537 1.00 64.69 160 ALA A C 1
ATOM 1278 O O . ALA A 1 160 ? 0.005 -15.794 76.052 1.00 64.69 160 ALA A O 1
ATOM 1279 N N . PRO A 1 161 ? -0.876 -14.736 77.864 1.00 65.00 161 PRO A N 1
ATOM 1280 C CA . PRO A 1 161 ? 0.109 -15.080 78.900 1.00 65.00 161 PRO A CA 1
ATOM 1281 C C . PRO A 1 161 ? 0.407 -16.571 79.086 1.00 65.00 161 PRO A C 1
ATOM 1283 O O . PRO A 1 161 ? -0.482 -17.407 78.801 1.00 65.00 161 PRO A O 1
#

Foldseek 3Di:
DDDDDPDDDDDDDDDDDDDDDDDDDDDDDDDDDDDDDDDDDDPPPPPVCVVVVVVVVCVVVPPPPPVVVVVVVVVVVVVVVVVVVVVVVVVVVVVVVVVVVVVVVVVVVVVVVVVVVVVVVCVVVPVVVVVVCCCPVVVDDDDDPVPDDDDDPPPPPDPDD

Organism: NCBI:txid64971

Secondary structure (DSSP, 8-state):
----------------------------------------------TTSHHHHHHHHHTTT-----HHHHHHHHHHHHHHHHHHHHHHHHHHHHHHHHHHHHHHHHHHHHHHHHHHHHHHHHHHT-HHHHHHHHHHHS---PPPGGG--PPPGGGG-----